Protein AF-A0A0G0JYX5-F1 (afdb_monomer_lite)

Organism: NCBI:txid1618568

Radius of gyration: 14.15 Å; chains: 1; bounding box: 29×25×37 Å

pLDDT: mean 91.06, std 7.9, range [46.91, 97.06]

InterPro domains:
  IPR038136 CofD-like domain superfamily [G3DSA:3.40.50.10680] (1-65)

Foldseek 3Di:
DDLDDPVLQVVQVVVVHHDDDDPVVVVCVVPVPDDDQDWSQWDADVVVSDIDGPPVRVVCSVVVD

Structure (mmCIF, N/CA/C/O backbone):
data_AF-A0A0G0JYX5-F1
#
_entry.id   AF-A0A0G0JYX5-F1
#
loop_
_atom_site.group_PDB
_atom_site.id
_atom_site.type_symbol
_atom_site.label_atom_id
_atom_site.label_alt_id
_atom_site.label_comp_id
_atom_site.label_asym_id
_atom_site.label_entity_id
_atom_site.label_seq_id
_atom_site.pdbx_PDB_ins_code
_atom_site.Cartn_x
_atom_site.Cartn_y
_atom_site.Cartn_z
_atom_site.occupancy
_atom_site.B_iso_or_equiv
_atom_site.auth_seq_id
_atom_site.auth_comp_id
_atom_site.auth_asym_id
_atom_site.auth_atom_id
_atom_site.pdbx_PDB_model_num
ATOM 1 N N . ASP A 1 1 ? 10.145 -3.030 6.076 1.00 46.91 1 ASP A N 1
ATOM 2 C CA . ASP A 1 1 ? 8.839 -2.751 5.463 1.00 46.91 1 ASP A CA 1
ATOM 3 C C . ASP A 1 1 ? 9.077 -2.187 4.061 1.00 46.91 1 ASP A C 1
ATOM 5 O O . ASP A 1 1 ? 9.454 -1.031 3.938 1.00 46.91 1 ASP A O 1
ATOM 9 N N . ARG A 1 2 ? 9.043 -3.017 3.008 1.00 56.53 2 ARG A N 1
ATOM 10 C CA . ARG A 1 2 ? 9.175 -2.549 1.612 1.00 56.53 2 ARG A CA 1
ATOM 11 C C . ARG A 1 2 ? 7.909 -2.949 0.867 1.00 56.53 2 ARG A C 1
ATOM 13 O O . ARG A 1 2 ? 7.808 -4.064 0.369 1.00 56.53 2 ARG A O 1
ATOM 20 N N . ARG A 1 3 ? 6.925 -2.048 0.875 1.00 73.94 3 ARG A N 1
ATOM 21 C CA . ARG A 1 3 ? 5.607 -2.241 0.239 1.00 73.94 3 ARG A CA 1
ATOM 22 C C . ARG A 1 3 ? 5.698 -2.229 -1.291 1.00 73.94 3 ARG A C 1
ATOM 24 O O . ARG A 1 3 ? 4.891 -2.870 -1.951 1.00 73.94 3 ARG A O 1
ATOM 31 N N . PHE A 1 4 ? 6.719 -1.559 -1.824 1.00 85.19 4 PHE A N 1
ATOM 32 C CA . PHE A 1 4 ? 7.092 -1.540 -3.236 1.00 85.19 4 PHE A CA 1
ATOM 33 C C . PHE A 1 4 ? 8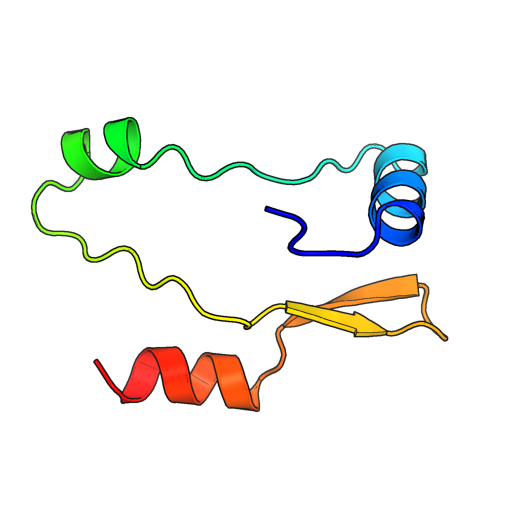.614 -1.654 -3.382 1.00 85.19 4 PHE A C 1
ATOM 35 O O . PHE A 1 4 ? 9.357 -1.398 -2.428 1.00 85.19 4 PHE A O 1
ATOM 42 N N . ASP A 1 5 ? 9.061 -2.062 -4.570 1.00 89.50 5 ASP A N 1
ATOM 43 C CA . ASP A 1 5 ? 10.481 -2.114 -4.922 1.00 89.50 5 ASP A CA 1
ATOM 44 C C . ASP A 1 5 ? 11.102 -0.702 -4.850 1.00 89.50 5 ASP A C 1
ATOM 46 O O . ASP A 1 5 ? 10.467 0.250 -5.319 1.00 89.50 5 ASP A O 1
ATOM 50 N N . PRO A 1 6 ? 12.307 -0.532 -4.269 1.00 90.56 6 PRO A N 1
ATOM 51 C CA . PRO A 1 6 ? 13.018 0.744 -4.264 1.00 90.56 6 PRO A CA 1
ATOM 52 C C . PRO A 1 6 ? 13.083 1.444 -5.625 1.00 90.56 6 PRO A C 1
ATOM 54 O O . PRO A 1 6 ? 12.910 2.656 -5.671 1.00 90.56 6 PRO A O 1
ATOM 57 N N . GLU A 1 7 ? 13.269 0.711 -6.726 1.00 9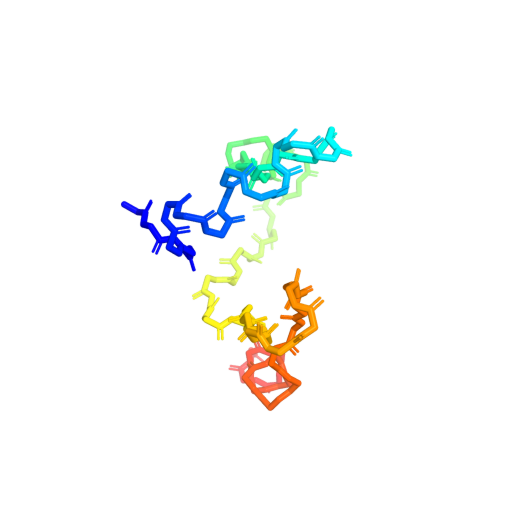0.62 7 GLU A N 1
ATOM 58 C CA . GLU A 1 7 ? 13.335 1.310 -8.066 1.00 90.62 7 GLU A CA 1
ATOM 59 C C . GLU A 1 7 ? 12.021 2.014 -8.437 1.00 90.62 7 GLU A C 1
ATOM 61 O O . GLU A 1 7 ? 12.018 3.142 -8.928 1.00 90.62 7 GLU A O 1
ATOM 66 N N . VAL A 1 8 ? 10.888 1.385 -8.118 1.00 92.06 8 VAL A N 1
ATOM 67 C CA . VAL A 1 8 ? 9.556 1.958 -8.350 1.00 92.06 8 VAL A CA 1
ATOM 68 C C . VAL A 1 8 ? 9.356 3.222 -7.518 1.00 92.06 8 VAL A C 1
ATOM 70 O O . VAL A 1 8 ? 8.792 4.202 -8.002 1.00 92.06 8 VAL A O 1
ATOM 73 N N . VAL A 1 9 ? 9.831 3.222 -6.272 1.00 92.00 9 VAL A N 1
ATOM 74 C CA . VAL A 1 9 ? 9.740 4.394 -5.392 1.00 92.00 9 VAL A CA 1
ATOM 75 C C . VAL A 1 9 ? 10.544 5.568 -5.958 1.00 92.00 9 VAL A C 1
ATOM 77 O O . VAL A 1 9 ? 10.060 6.698 -5.930 1.00 92.00 9 VAL A O 1
ATOM 80 N N . GLU A 1 10 ? 11.732 5.322 -6.509 1.00 92.19 10 GLU A N 1
ATOM 81 C CA . GLU A 1 10 ? 12.553 6.378 -7.114 1.00 92.19 10 GLU A CA 1
ATOM 82 C C . GLU A 1 10 ? 11.923 6.967 -8.387 1.00 92.19 10 GLU A C 1
ATOM 84 O O . GLU A 1 10 ? 11.972 8.182 -8.577 1.00 92.19 10 GLU A O 1
ATOM 89 N N . ILE A 1 11 ? 11.247 6.155 -9.212 1.00 92.19 11 ILE A N 1
ATOM 90 C CA . ILE A 1 11 ? 10.477 6.654 -10.370 1.00 92.19 11 ILE A CA 1
ATOM 91 C C . ILE A 1 11 ? 9.422 7.672 -9.916 1.00 92.19 11 ILE A C 1
ATOM 93 O O . ILE A 1 11 ? 9.302 8.755 -10.490 1.00 92.19 11 ILE A O 1
ATOM 97 N N . TYR A 1 12 ? 8.683 7.341 -8.856 1.00 92.75 12 TYR A N 1
ATOM 98 C CA . TYR A 1 12 ? 7.642 8.204 -8.301 1.00 92.75 12 TYR A CA 1
ATOM 99 C C . TYR A 1 12 ? 8.217 9.490 -7.686 1.00 92.75 12 TYR A C 1
ATOM 101 O O . TYR A 1 12 ? 7.694 10.578 -7.935 1.00 92.75 12 TYR A O 1
ATOM 109 N N . LYS A 1 13 ? 9.349 9.404 -6.977 1.00 93.75 13 LYS A N 1
ATOM 110 C CA . LYS A 1 13 ? 10.057 10.592 -6.468 1.00 93.75 13 LYS A CA 1
ATOM 111 C C . LYS A 1 13 ? 10.493 11.529 -7.588 1.00 93.75 13 LYS A C 1
ATOM 113 O O . LYS A 1 13 ? 10.379 12.744 -7.441 1.00 93.75 13 LYS A O 1
ATOM 118 N N . GLY A 1 14 ? 10.923 10.978 -8.724 1.00 93.62 14 GLY A N 1
ATOM 119 C CA . GLY A 1 14 ? 11.299 11.750 -9.910 1.00 93.62 14 GLY A CA 1
ATOM 120 C C . GLY A 1 14 ? 10.174 12.630 -10.469 1.00 93.62 14 GLY A C 1
ATOM 121 O O . GLY A 1 14 ? 10.458 13.652 -11.090 1.00 93.62 14 GLY A O 1
ATOM 122 N N . VAL A 1 15 ? 8.908 12.284 -10.209 1.00 93.25 15 VAL A N 1
ATOM 123 C CA . VAL A 1 15 ? 7.725 13.076 -10.600 1.00 93.25 15 VAL A CA 1
ATOM 124 C C . VAL A 1 15 ? 7.106 13.856 -9.431 1.00 93.25 15 VAL A C 1
ATOM 126 O O . VAL A 1 15 ? 5.970 14.318 -9.524 1.00 93.25 15 VAL A O 1
ATOM 129 N N . GLY A 1 16 ? 7.845 14.019 -8.327 1.00 94.31 16 GLY A N 1
ATOM 130 C CA . GLY A 1 16 ? 7.403 14.762 -7.144 1.00 94.31 16 GLY A CA 1
ATOM 131 C C . GLY A 1 16 ? 6.390 14.013 -6.276 1.00 94.31 16 GLY A C 1
ATOM 132 O O . GLY A 1 16 ? 5.635 14.644 -5.540 1.00 94.31 16 GLY A O 1
ATOM 133 N N . GLN A 1 17 ? 6.335 12.682 -6.378 1.00 94.31 17 GLN A N 1
ATOM 134 C CA . GLN A 1 17 ? 5.461 11.834 -5.570 1.00 94.31 17 GLN A CA 1
ATOM 135 C C . GLN A 1 17 ? 6.272 11.002 -4.578 1.00 94.31 17 GLN A C 1
ATOM 137 O O . GLN A 1 17 ? 7.320 10.456 -4.906 1.00 94.31 17 GLN A O 1
ATOM 142 N N . GLU A 1 18 ? 5.762 10.851 -3.361 1.00 91.88 18 GLU A N 1
ATOM 143 C CA . GLU A 1 18 ? 6.459 10.135 -2.294 1.00 91.88 18 GLU A CA 1
ATOM 144 C C . GLU A 1 18 ? 5.608 8.996 -1.736 1.00 91.88 18 GLU A C 1
ATOM 146 O O . GLU A 1 18 ? 4.380 8.974 -1.851 1.00 91.88 18 GLU A O 1
ATOM 151 N N . LEU A 1 19 ? 6.279 8.024 -1.117 1.00 90.06 19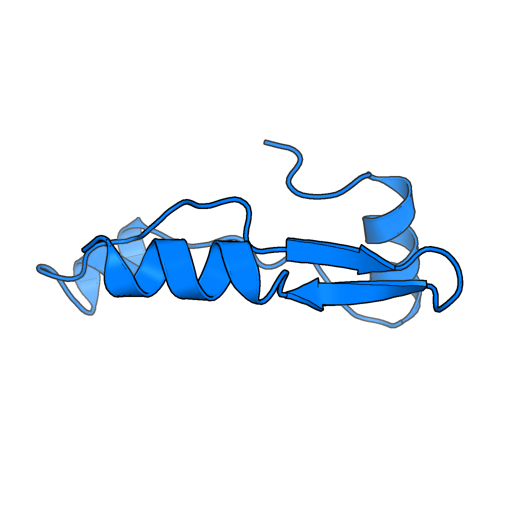 LEU A N 1
ATOM 152 C CA . LEU A 1 19 ? 5.597 6.955 -0.404 1.00 90.06 19 LEU A CA 1
ATOM 153 C C . LEU A 1 19 ? 4.927 7.528 0.849 1.00 90.06 19 LEU A C 1
ATOM 155 O O . LEU A 1 19 ? 5.595 8.084 1.718 1.00 90.06 19 LEU A O 1
ATOM 159 N N . VAL A 1 20 ? 3.619 7.323 0.974 1.00 90.56 20 VAL A N 1
ATOM 160 C CA . VAL A 1 20 ? 2.864 7.753 2.155 1.00 90.56 20 VAL A CA 1
ATOM 161 C C . VAL A 1 20 ? 3.065 6.754 3.296 1.00 90.56 20 VAL A C 1
ATOM 163 O O . VAL A 1 20 ? 2.703 5.578 3.189 1.00 90.56 20 VAL A O 1
ATOM 166 N N . SER A 1 21 ? 3.630 7.223 4.408 1.00 90.06 21 SER A N 1
ATOM 167 C CA . SER A 1 21 ? 3.650 6.490 5.674 1.00 90.06 21 SER A CA 1
ATOM 168 C C . SER A 1 21 ? 2.326 6.670 6.413 1.00 90.06 21 SER A C 1
ATOM 170 O O . SER A 1 21 ? 1.839 7.789 6.545 1.00 90.06 21 SER A O 1
ATOM 172 N N . VAL A 1 22 ? 1.765 5.578 6.931 1.00 90.00 22 VAL A N 1
ATOM 173 C CA . VAL A 1 22 ? 0.571 5.627 7.786 1.00 90.00 22 VAL A CA 1
ATOM 174 C C . VAL A 1 22 ? 1.006 5.988 9.206 1.00 90.00 22 VAL A C 1
ATOM 176 O O . VAL A 1 22 ? 1.842 5.286 9.776 1.00 90.00 22 VAL A O 1
ATOM 179 N N . ASP A 1 23 ? 0.451 7.065 9.763 1.00 92.94 23 ASP A N 1
ATOM 180 C CA . ASP A 1 23 ? 0.629 7.426 11.173 1.00 92.94 23 ASP A CA 1
ATOM 181 C C . ASP A 1 23 ? -0.488 6.795 12.011 1.00 92.94 23 ASP A C 1
ATOM 183 O O . ASP A 1 23 ? -1.548 7.379 12.221 1.00 92.94 23 ASP A O 1
ATOM 187 N N . GLU A 1 24 ? -0.242 5.570 12.474 1.00 91.75 24 GLU A N 1
ATOM 188 C CA . GLU A 1 24 ? -1.215 4.803 13.262 1.00 91.75 24 GLU A CA 1
ATOM 189 C C . GLU A 1 24 ? -1.582 5.523 14.566 1.00 91.75 24 GLU A C 1
ATOM 191 O O . GLU A 1 24 ? -2.742 5.521 14.960 1.00 91.75 24 GLU A O 1
ATOM 196 N N . LYS A 1 25 ? -0.630 6.230 15.192 1.00 93.19 25 LYS A N 1
ATOM 197 C CA . LYS A 1 25 ? -0.897 6.958 16.440 1.00 93.19 25 LYS A CA 1
ATOM 198 C C . LYS A 1 25 ? -1.855 8.113 16.213 1.00 93.19 25 LYS A C 1
ATOM 200 O O . LYS A 1 25 ? -2.679 8.396 17.078 1.00 93.19 25 LYS A O 1
ATOM 205 N N . GLU A 1 26 ? -1.709 8.825 15.102 1.00 94.81 26 GLU A N 1
ATOM 206 C CA . GLU A 1 26 ? -2.615 9.921 14.776 1.00 94.81 26 GLU A CA 1
ATOM 207 C C . GLU A 1 26 ? -3.991 9.403 14.342 1.00 94.81 26 GLU A C 1
ATOM 209 O O . GLU A 1 26 ? -5.007 9.960 14.758 1.00 94.81 26 GLU A O 1
ATOM 214 N N . CYS A 1 27 ? -4.040 8.292 13.599 1.00 93.25 27 CYS A N 1
ATOM 215 C CA . CYS A 1 27 ? -5.291 7.600 13.290 1.00 93.25 27 CYS A CA 1
ATOM 216 C C . CYS A 1 2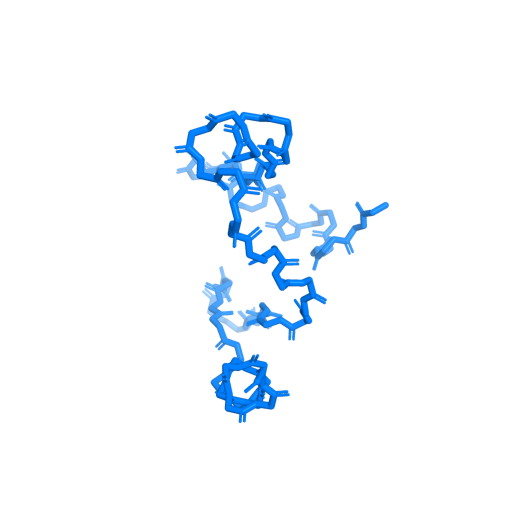7 ? -6.047 7.191 14.564 1.00 93.25 27 CYS A C 1
ATOM 218 O O . CYS A 1 27 ? -7.230 7.510 14.678 1.00 93.25 27 CYS A O 1
ATOM 220 N N . ASP A 1 28 ? -5.363 6.588 15.540 1.00 93.94 28 ASP A N 1
ATOM 221 C CA . ASP A 1 28 ? -5.952 6.180 16.822 1.00 93.94 28 ASP A CA 1
ATOM 222 C C . ASP A 1 28 ? -6.465 7.380 17.634 1.00 93.94 28 ASP A C 1
ATOM 224 O O . ASP A 1 28 ? -7.500 7.301 18.292 1.00 93.94 28 ASP A O 1
ATOM 228 N N . LYS A 1 29 ? -5.772 8.527 17.594 1.00 95.44 29 LYS A N 1
ATOM 229 C CA . LYS A 1 29 ? -6.243 9.746 18.277 1.00 95.44 29 LYS A CA 1
ATOM 230 C C . LYS A 1 29 ? -7.509 10.316 17.644 1.00 95.44 29 LYS A C 1
ATOM 232 O O . LYS A 1 29 ? -8.398 10.759 18.368 1.00 95.44 29 LYS A O 1
ATOM 237 N N . LEU A 1 30 ? -7.560 10.369 16.313 1.00 95.69 30 LEU A N 1
ATOM 238 C CA . LEU A 1 30 ? -8.674 10.968 15.572 1.00 95.69 30 LEU A CA 1
ATOM 239 C C . LEU A 1 30 ? -9.905 10.056 15.561 1.00 95.69 30 LEU A C 1
ATOM 241 O O . LEU A 1 30 ? -11.032 10.539 15.666 1.00 95.69 30 LEU A O 1
ATOM 245 N N . PHE A 1 31 ? -9.689 8.746 15.455 1.00 94.50 31 PHE A N 1
ATOM 246 C CA . PHE A 1 31 ? -10.737 7.738 15.362 1.00 94.50 31 PHE A CA 1
ATOM 247 C C . PHE A 1 31 ? -10.377 6.522 16.233 1.00 94.50 31 PHE A C 1
ATOM 249 O O . PHE A 1 31 ? -9.949 5.498 15.713 1.00 94.50 31 PHE A O 1
ATOM 256 N N . PRO A 1 32 ? -10.598 6.579 17.557 1.00 89.75 32 PRO A N 1
ATOM 257 C CA . PRO A 1 32 ? -10.091 5.579 18.511 1.00 89.75 32 PRO A CA 1
ATOM 258 C C . PRO A 1 32 ? -10.644 4.158 18.354 1.00 89.75 32 PRO A C 1
ATOM 260 O O . PRO A 1 32 ? -10.128 3.236 18.974 1.00 89.75 32 PRO A O 1
ATOM 263 N N . ASN A 1 33 ? -11.687 3.973 17.543 1.00 91.12 33 ASN A N 1
ATOM 264 C CA . ASN A 1 33 ? -12.285 2.666 17.263 1.00 91.12 33 ASN A CA 1
ATOM 265 C C . ASN A 1 33 ? -12.145 2.268 15.785 1.00 91.12 33 ASN A C 1
ATOM 267 O O . ASN A 1 33 ? -12.873 1.388 15.328 1.00 91.12 33 ASN A O 1
ATOM 271 N N . ILE A 1 34 ? -11.294 2.953 15.011 1.00 91.19 34 ILE A N 1
ATOM 272 C CA . ILE A 1 34 ? -11.047 2.579 13.620 1.00 91.19 34 ILE A CA 1
ATOM 273 C C . ILE A 1 34 ? -10.087 1.395 13.570 1.00 91.19 34 ILE A C 1
ATOM 275 O O . ILE A 1 34 ? -9.068 1.371 14.255 1.00 91.19 34 ILE A O 1
ATOM 279 N N . GLU A 1 35 ? -10.398 0.414 12.734 1.00 90.00 35 GLU A N 1
ATOM 280 C CA . GLU A 1 35 ? -9.477 -0.678 12.451 1.00 90.00 35 GLU A CA 1
ATOM 281 C C . GLU A 1 35 ? -8.593 -0.317 11.252 1.00 90.00 35 GLU A C 1
ATOM 283 O O . GLU A 1 35 ? -9.083 0.068 10.187 1.00 90.00 35 GLU A O 1
ATOM 288 N N . ILE A 1 36 ? -7.272 -0.443 11.413 1.00 90.75 36 ILE A N 1
ATOM 289 C CA . ILE A 1 36 ? -6.308 -0.231 10.329 1.00 90.75 36 ILE A CA 1
ATOM 290 C C . ILE A 1 36 ? -6.016 -1.570 9.654 1.00 90.75 36 ILE A C 1
ATOM 292 O O . ILE A 1 36 ? -5.192 -2.362 10.117 1.00 90.75 36 ILE A O 1
ATOM 296 N N . ILE A 1 37 ? -6.655 -1.797 8.509 1.00 91.88 37 ILE A N 1
ATOM 297 C CA . ILE A 1 37 ? -6.479 -3.019 7.721 1.00 91.88 37 ILE A CA 1
ATOM 298 C C . ILE A 1 37 ? -5.155 -2.949 6.946 1.00 91.88 37 ILE A C 1
ATOM 300 O O . ILE A 1 37 ? -4.980 -2.137 6.034 1.00 91.88 37 ILE A O 1
ATOM 304 N N . LYS A 1 38 ? -4.205 -3.827 7.290 1.00 90.69 38 LYS A N 1
ATOM 305 C CA . LYS A 1 38 ? -2.907 -3.958 6.605 1.00 90.69 38 LYS A CA 1
ATOM 306 C C . LYS A 1 38 ? -2.944 -5.133 5.628 1.00 90.69 38 LYS A C 1
ATOM 308 O O . LYS A 1 38 ? -2.741 -6.276 6.023 1.00 90.69 38 LYS A O 1
ATOM 313 N N . ALA A 1 39 ? -3.151 -4.847 4.344 1.00 91.25 39 ALA A N 1
ATOM 314 C CA . ALA A 1 39 ? -3.220 -5.857 3.286 1.00 91.25 39 ALA A CA 1
ATOM 315 C C . ALA A 1 39 ? -2.378 -5.480 2.054 1.00 91.25 39 ALA A C 1
ATOM 317 O O . ALA A 1 39 ? -2.064 -4.310 1.813 1.00 91.25 39 ALA A O 1
ATOM 318 N N . LYS A 1 40 ? -2.010 -6.480 1.240 1.00 91.69 40 LYS A N 1
ATOM 319 C CA . LYS A 1 40 ? -1.273 -6.278 -0.020 1.00 91.69 40 LYS A CA 1
ATOM 320 C C . LYS A 1 40 ? -2.229 -5.856 -1.142 1.00 91.69 40 LYS A C 1
ATOM 322 O O . LYS A 1 40 ? -2.514 -6.620 -2.060 1.00 91.69 40 LYS A O 1
ATOM 327 N N . VAL A 1 41 ? -2.709 -4.620 -1.057 1.00 94.31 41 VAL A N 1
ATOM 328 C CA . VAL A 1 41 ? -3.695 -4.048 -1.992 1.00 94.31 41 VAL A CA 1
ATOM 329 C C . VAL A 1 41 ? -3.069 -3.233 -3.119 1.00 94.31 41 VAL A C 1
ATOM 331 O O . VAL A 1 41 ? -3.778 -2.771 -4.000 1.00 94.31 41 VAL A O 1
ATOM 334 N N . GLY A 1 42 ? -1.753 -3.019 -3.099 1.00 92.81 42 GLY A N 1
ATOM 335 C CA . GLY A 1 42 ? -1.027 -2.270 -4.123 1.00 92.81 42 GLY A CA 1
ATOM 336 C C . GLY A 1 42 ? -0.348 -3.180 -5.146 1.00 92.81 42 GLY A C 1
ATOM 337 O O . GLY A 1 42 ? 0.245 -4.199 -4.787 1.00 92.81 42 GLY A O 1
ATOM 338 N N . LYS A 1 43 ? -0.378 -2.777 -6.417 1.00 93.25 43 LYS A N 1
ATOM 339 C CA . LYS A 1 43 ? 0.240 -3.474 -7.546 1.00 93.25 43 LYS A CA 1
ATOM 340 C C . LYS A 1 43 ? 0.948 -2.492 -8.462 1.00 93.25 43 LYS A C 1
ATOM 342 O O . LYS A 1 43 ? 0.404 -1.448 -8.814 1.00 93.25 43 LYS A O 1
ATOM 347 N N . TYR A 1 44 ? 2.164 -2.848 -8.855 1.00 92.94 44 TYR A N 1
ATOM 348 C CA . TYR A 1 44 ? 2.931 -2.100 -9.838 1.00 92.94 44 TYR A CA 1
ATOM 349 C C . TYR A 1 44 ? 2.760 -2.715 -11.227 1.00 92.94 44 TYR A C 1
ATOM 351 O O . TYR A 1 44 ? 2.950 -3.916 -11.417 1.00 92.94 44 TYR A O 1
ATOM 359 N N . PHE A 1 45 ? 2.403 -1.873 -12.187 1.00 92.50 45 PHE A N 1
ATOM 360 C CA . PHE A 1 45 ? 2.243 -2.200 -13.593 1.00 92.50 45 PHE A CA 1
ATOM 361 C C . PHE A 1 45 ? 3.485 -1.712 -14.336 1.00 92.50 45 PHE A C 1
ATOM 363 O O . PHE A 1 45 ? 3.645 -0.521 -14.594 1.00 92.50 45 PHE A O 1
ATOM 370 N N . SER A 1 46 ? 4.406 -2.636 -14.616 1.00 89.81 46 SER A N 1
ATOM 371 C CA . SER A 1 46 ? 5.752 -2.314 -15.105 1.00 89.81 46 SER A CA 1
ATOM 372 C C . SER A 1 46 ? 5.789 -1.745 -16.519 1.00 89.81 46 SER A C 1
ATOM 374 O O . SER A 1 46 ? 6.700 -0.987 -16.825 1.00 89.81 46 SER A O 1
ATOM 376 N N . LYS A 1 47 ? 4.817 -2.082 -17.375 1.00 91.75 47 LYS A N 1
ATOM 377 C CA . LYS A 1 47 ? 4.744 -1.546 -18.744 1.00 91.75 47 LYS A CA 1
ATOM 378 C C . LYS A 1 47 ? 4.361 -0.069 -18.747 1.00 91.75 47 LYS A C 1
ATOM 380 O O . LYS A 1 47 ? 4.850 0.696 -19.568 1.00 91.75 47 LYS A O 1
ATOM 385 N N . GLU A 1 48 ? 3.479 0.313 -17.833 1.00 90.88 48 GLU A N 1
ATOM 386 C CA . GLU A 1 48 ? 2.940 1.663 -17.716 1.00 90.88 48 GLU A CA 1
ATOM 387 C C . GLU A 1 48 ? 3.692 2.507 -16.676 1.00 90.88 48 GLU A C 1
ATOM 389 O O . GLU A 1 48 ? 3.463 3.709 -16.599 1.00 90.88 48 GLU A O 1
ATOM 394 N N . HIS A 1 49 ? 4.581 1.897 -15.883 1.00 89.44 49 HIS A N 1
ATOM 395 C CA . HIS A 1 49 ? 5.255 2.507 -14.732 1.00 89.44 49 HIS A CA 1
ATOM 396 C C . HIS A 1 49 ? 4.282 3.090 -13.694 1.00 89.44 49 HIS A C 1
ATOM 398 O O . HIS A 1 49 ? 4.541 4.125 -13.081 1.00 89.44 49 HIS A O 1
ATOM 404 N N . LEU A 1 50 ? 3.154 2.406 -13.470 1.00 92.31 50 LEU A N 1
ATOM 405 C CA . LEU A 1 50 ? 2.092 2.880 -12.583 1.00 92.31 50 LEU A CA 1
ATOM 406 C C . LEU A 1 50 ? 1.836 1.928 -11.415 1.00 92.31 50 LEU A C 1
ATOM 408 O O . LEU A 1 50 ? 1.604 0.738 -11.591 1.00 92.31 50 LEU A O 1
ATOM 412 N N . ILE A 1 51 ? 1.783 2.477 -10.207 1.00 93.25 51 ILE A N 1
ATOM 413 C CA . ILE A 1 51 ? 1.177 1.859 -9.032 1.00 93.25 51 ILE A CA 1
ATOM 414 C C . ILE A 1 51 ? -0.338 2.077 -9.090 1.00 93.25 51 ILE A C 1
ATOM 416 O O . ILE A 1 51 ? -0.824 3.201 -9.257 1.00 93.25 51 ILE A O 1
ATOM 420 N N . ARG A 1 52 ? -1.095 0.994 -8.935 1.00 94.56 52 ARG A N 1
ATOM 421 C CA . ARG A 1 52 ? -2.555 0.984 -8.783 1.00 94.56 52 ARG A CA 1
ATOM 422 C C . ARG A 1 52 ? -2.950 -0.015 -7.703 1.00 94.56 52 ARG A C 1
ATOM 424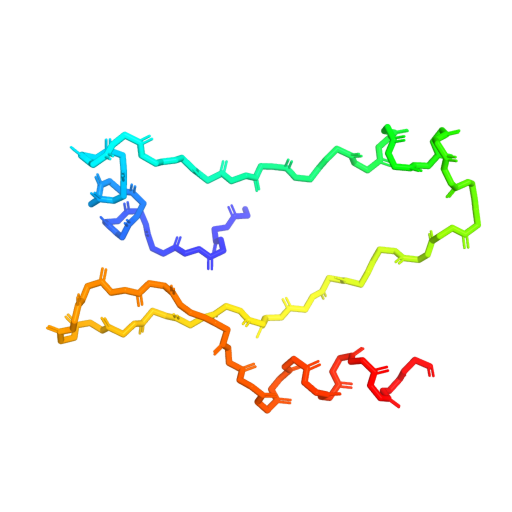 O O . ARG A 1 52 ? -2.109 -0.756 -7.200 1.00 94.56 52 ARG A O 1
ATOM 431 N N . HIS A 1 53 ? -4.226 -0.032 -7.345 1.00 95.94 53 HIS A N 1
ATOM 432 C CA . HIS A 1 53 ? -4.740 -1.079 -6.475 1.00 95.94 53 HIS A CA 1
ATOM 433 C C . HIS A 1 53 ? -4.863 -2.402 -7.240 1.00 95.94 53 HIS A C 1
ATOM 435 O O . HIS A 1 53 ? -5.235 -2.406 -8.414 1.00 95.94 53 HIS A O 1
ATOM 441 N N . ASP A 1 54 ? -4.566 -3.512 -6.571 1.00 95.88 54 ASP A N 1
ATOM 442 C CA . ASP A 1 54 ? -5.066 -4.819 -6.976 1.00 95.88 54 ASP A CA 1
ATOM 443 C C . ASP A 1 54 ? -6.527 -4.913 -6.520 1.00 95.88 54 ASP A C 1
ATOM 445 O O . ASP A 1 54 ? -6.809 -4.922 -5.321 1.00 95.88 54 ASP A O 1
ATOM 449 N N . SER A 1 55 ? -7.460 -4.885 -7.473 1.00 96.19 55 SER A N 1
ATOM 450 C CA . SER A 1 55 ? -8.892 -4.805 -7.180 1.00 96.19 55 SER A CA 1
ATOM 451 C C . SER A 1 55 ? -9.421 -6.032 -6.447 1.00 96.19 55 SER A C 1
ATOM 453 O O . SER A 1 55 ? -10.339 -5.890 -5.645 1.00 96.19 55 SER A O 1
ATOM 455 N N . GLU A 1 56 ? -8.857 -7.213 -6.710 1.00 96.75 56 GLU A N 1
ATOM 456 C CA . GLU A 1 56 ? -9.296 -8.460 -6.078 1.00 96.75 56 GLU A CA 1
ATOM 457 C C . GLU A 1 56 ? -8.885 -8.468 -4.606 1.00 96.75 56 GLU A C 1
ATOM 459 O O . GLU A 1 56 ? -9.749 -8.557 -3.734 1.00 96.75 56 GLU A O 1
ATOM 464 N N . ASN A 1 57 ? -7.600 -8.231 -4.320 1.00 95.62 57 ASN A N 1
ATOM 465 C CA . ASN A 1 57 ? -7.108 -8.158 -2.940 1.00 95.62 57 ASN A CA 1
ATOM 466 C C . ASN A 1 57 ? -7.753 -7.010 -2.155 1.00 95.62 57 ASN A C 1
ATOM 468 O O . ASN A 1 57 ? -7.969 -7.125 -0.951 1.00 95.62 57 ASN A O 1
ATOM 472 N N . LEU A 1 58 ? -8.027 -5.877 -2.812 1.00 96.12 58 LEU A N 1
ATOM 473 C CA . LEU A 1 58 ? -8.714 -4.756 -2.175 1.00 96.12 58 LEU A CA 1
ATOM 474 C C . LEU A 1 58 ? -10.152 -5.128 -1.799 1.00 96.12 58 LEU A C 1
ATOM 476 O O . LEU A 1 58 ? -10.574 -4.842 -0.682 1.00 96.12 58 LEU A O 1
ATOM 480 N N . ALA A 1 59 ? -10.896 -5.766 -2.706 1.00 97.06 59 ALA A N 1
ATOM 481 C CA . ALA A 1 59 ? -12.257 -6.211 -2.426 1.00 97.06 59 ALA A CA 1
ATOM 482 C C . ALA A 1 59 ? -12.288 -7.262 -1.308 1.00 97.06 59 ALA A C 1
ATOM 484 O O . ALA A 1 59 ? -13.090 -7.140 -0.387 1.00 97.06 59 ALA A O 1
ATOM 485 N N . GLU A 1 60 ? -11.387 -8.245 -1.345 1.00 96.69 60 GLU A N 1
ATOM 486 C CA . GLU A 1 60 ? -11.251 -9.259 -0.295 1.00 9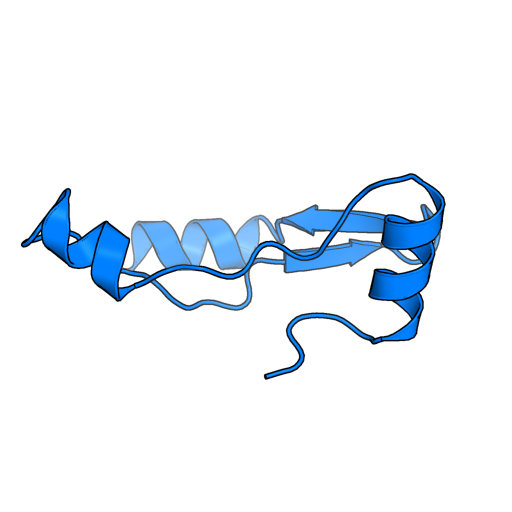6.69 60 GLU A CA 1
ATOM 487 C C . GLU A 1 60 ? -10.965 -8.623 1.070 1.00 96.69 60 GLU A C 1
ATOM 489 O O . GLU A 1 60 ? -11.632 -8.953 2.050 1.00 96.69 60 GLU A O 1
ATOM 494 N N . ALA A 1 61 ? -10.035 -7.664 1.128 1.00 95.31 61 ALA A N 1
ATOM 495 C CA . ALA A 1 61 ? -9.683 -6.964 2.360 1.00 95.31 61 ALA A CA 1
ATOM 496 C C . ALA A 1 61 ? -10.836 -6.132 2.940 1.00 95.31 61 ALA A C 1
ATOM 498 O O . ALA A 1 61 ? -10.878 -5.937 4.147 1.00 95.31 61 ALA A O 1
ATOM 499 N N . ILE A 1 62 ? -11.753 -5.633 2.105 1.00 95.38 62 ILE A N 1
ATOM 500 C CA . ILE A 1 62 ? -12.930 -4.874 2.557 1.00 95.38 62 ILE A CA 1
ATOM 501 C C . ILE A 1 62 ? -14.060 -5.812 2.995 1.00 95.38 62 ILE A C 1
ATOM 503 O O . ILE A 1 62 ? -14.733 -5.538 3.982 1.00 95.38 62 ILE A O 1
ATOM 507 N N . LEU A 1 63 ? -14.303 -6.892 2.246 1.00 96.50 63 LEU A N 1
ATOM 508 C CA . LEU A 1 63 ? -15.452 -7.781 2.457 1.00 96.50 63 LEU A CA 1
ATOM 509 C C . LEU A 1 63 ? -15.232 -8.832 3.551 1.00 96.50 63 LEU A C 1
ATOM 511 O O . LEU A 1 63 ? -16.204 -9.431 4.001 1.00 96.50 63 LEU A O 1
ATOM 515 N N . SER A 1 64 ? -13.983 -9.079 3.947 1.00 92.88 64 SER A N 1
ATOM 516 C CA . SER A 1 64 ? -13.629 -10.080 4.967 1.00 92.88 64 SER A CA 1
ATOM 517 C C . SER A 1 64 ? -13.538 -9.510 6.388 1.00 92.88 64 SER A C 1
ATOM 519 O O . SER A 1 64 ? -13.044 -10.203 7.279 1.00 92.88 64 SER A O 1
ATOM 521 N N . VAL A 1 65 ? -13.964 -8.257 6.576 1.00 81.00 65 VAL A N 1
ATOM 522 C CA . VAL A 1 65 ? -14.038 -7.556 7.871 1.00 81.00 65 VAL A CA 1
ATOM 523 C C . VAL A 1 65 ? -15.370 -7.844 8.549 1.00 81.00 65 VAL A C 1
ATOM 525 O O . VAL A 1 65 ? -16.406 -7.809 7.845 1.00 81.00 65 VAL A O 1
#

Sequence (65 aa):
DRRFDPEVVEIYKGVGQELVSVDEKECDKLFPNIEIIKAKVGKYFSKEHLIRHDSENLAEAILSV

Secondary structure (DSSP, 8-state):
--SS-HHHHHHHHHTT--PPPP-HHHHHHH-TT--------EEEETTTTEEEE-HHHHHHHHHT-